Protein AF-A0A352NGZ4-F1 (afdb_monomer_lite)

pLDDT: mean 89.8, std 15.08, range [34.09, 98.81]

Structure (mmCIF, N/CA/C/O backbone):
data_AF-A0A352NGZ4-F1
#
_entry.id   AF-A0A352NGZ4-F1
#
loop_
_atom_site.group_PDB
_atom_site.id
_atom_site.type_symbol
_atom_site.label_atom_id
_atom_site.label_alt_id
_atom_site.label_comp_id
_atom_site.label_asym_id
_atom_site.label_entity_id
_atom_site.label_seq_id
_atom_site.pdbx_PDB_ins_code
_atom_site.Cartn_x
_atom_site.Cartn_y
_atom_site.Cartn_z
_atom_site.occupancy
_atom_site.B_iso_or_equiv
_atom_site.auth_seq_id
_atom_site.auth_comp_id
_atom_site.auth_asym_id
_atom_site.auth_atom_id
_atom_site.pdbx_PDB_model_num
ATOM 1 N N . MET A 1 1 ? 32.546 3.233 29.929 1.00 36.72 1 MET A N 1
ATOM 2 C CA . MET A 1 1 ? 32.031 3.933 28.735 1.00 36.72 1 MET A CA 1
ATOM 3 C C . MET A 1 1 ? 30.826 3.149 28.251 1.00 36.72 1 MET A C 1
ATOM 5 O O . MET A 1 1 ? 30.996 2.038 27.771 1.00 36.72 1 MET A O 1
ATOM 9 N N . ALA A 1 2 ? 29.616 3.636 28.527 1.00 37.47 2 ALA A N 1
ATOM 10 C CA . ALA A 1 2 ? 28.391 2.947 28.139 1.00 37.47 2 ALA A CA 1
ATOM 11 C C . ALA A 1 2 ? 28.211 3.091 26.624 1.00 37.47 2 ALA A C 1
ATOM 13 O O . ALA A 1 2 ? 28.063 4.205 26.122 1.00 37.47 2 ALA A O 1
ATOM 14 N N . GLY A 1 3 ? 28.282 1.973 25.901 1.00 36.72 3 GLY A N 1
ATOM 15 C CA . GLY A 1 3 ? 27.931 1.932 24.489 1.00 36.72 3 GLY A CA 1
ATOM 16 C C . GLY A 1 3 ? 26.477 2.358 24.343 1.00 36.72 3 GLY A C 1
ATOM 17 O O . GLY A 1 3 ? 25.584 1.712 24.890 1.00 36.72 3 GLY A O 1
ATOM 18 N N . LYS A 1 4 ? 26.241 3.468 23.641 1.00 36.00 4 LYS A N 1
ATOM 19 C CA . LYS A 1 4 ? 24.907 3.808 23.153 1.00 36.00 4 LYS A CA 1
ATOM 20 C C . LYS A 1 4 ? 24.436 2.611 22.324 1.00 36.00 4 LYS A C 1
ATOM 22 O O . LYS A 1 4 ? 25.042 2.317 21.296 1.00 36.00 4 LYS A O 1
ATOM 27 N N . LYS A 1 5 ? 23.404 1.897 22.787 1.00 38.72 5 LYS A N 1
ATOM 28 C CA . LYS A 1 5 ? 22.623 1.004 21.926 1.00 38.72 5 LYS A CA 1
ATOM 29 C C . LYS A 1 5 ? 22.181 1.873 20.751 1.00 38.72 5 LYS A C 1
ATOM 31 O O . LYS A 1 5 ? 21.433 2.821 20.961 1.00 38.72 5 LYS A O 1
ATOM 36 N N . GLN A 1 6 ? 22.708 1.610 19.559 1.00 39.84 6 GLN A N 1
ATOM 37 C CA . GLN A 1 6 ? 22.103 2.114 18.336 1.00 39.84 6 GLN A CA 1
ATOM 38 C C . GLN A 1 6 ? 20.685 1.540 18.321 1.00 39.84 6 GLN A C 1
ATOM 40 O O . GLN A 1 6 ? 20.512 0.335 18.134 1.00 39.84 6 GLN A O 1
ATOM 45 N N . GLU A 1 7 ? 19.683 2.370 18.612 1.00 45.56 7 GLU A N 1
ATOM 46 C CA . GLU A 1 7 ? 18.333 2.113 18.125 1.00 45.56 7 GLU A CA 1
ATOM 47 C C . GLU A 1 7 ? 18.492 1.971 16.612 1.00 45.56 7 GLU A C 1
ATOM 49 O O . GLU A 1 7 ? 18.869 2.923 15.931 1.00 45.56 7 GLU A O 1
ATOM 54 N N . LYS A 1 8 ? 18.379 0.738 16.108 1.00 52.66 8 LYS A N 1
ATOM 55 C CA . LYS A 1 8 ? 18.343 0.497 14.670 1.00 52.66 8 LYS A CA 1
ATOM 56 C C . LYS A 1 8 ? 17.110 1.227 14.166 1.00 52.66 8 LYS A C 1
ATOM 58 O O . LYS A 1 8 ? 15.999 0.797 14.465 1.00 52.66 8 LYS A O 1
ATOM 63 N N . ASP A 1 9 ? 17.331 2.332 13.471 1.00 78.31 9 ASP A N 1
ATOM 64 C CA . ASP A 1 9 ? 16.275 3.059 12.787 1.00 78.31 9 ASP A CA 1
ATOM 65 C C . ASP A 1 9 ? 15.620 2.076 11.810 1.00 78.31 9 ASP A C 1
ATOM 67 O O . ASP A 1 9 ? 16.303 1.459 10.985 1.00 78.31 9 ASP A O 1
ATOM 71 N N . ILE A 1 10 ? 14.332 1.801 12.004 1.00 83.12 10 ILE A N 1
ATOM 72 C CA . ILE A 1 10 ? 13.615 0.828 11.178 1.00 83.12 10 ILE A CA 1
ATOM 73 C C . ILE A 1 10 ? 13.464 1.466 9.791 1.00 83.12 10 ILE A C 1
ATOM 75 O O . ILE A 1 10 ? 12.922 2.570 9.704 1.00 83.12 10 ILE A O 1
ATOM 79 N N . PRO A 1 11 ? 13.926 0.814 8.707 1.00 93.12 11 PRO A N 1
ATOM 80 C CA . PRO A 1 11 ? 13.820 1.390 7.372 1.00 93.12 11 PRO A CA 1
ATOM 81 C C . PRO A 1 11 ? 12.350 1.579 6.984 1.00 93.12 11 PRO A C 1
ATOM 83 O O . PRO A 1 11 ? 11.497 0.756 7.320 1.00 93.12 11 PRO A O 1
ATOM 86 N N . MET A 1 12 ? 12.047 2.647 6.242 1.00 95.38 12 MET A N 1
ATOM 87 C CA . MET A 1 12 ? 10.683 2.922 5.770 1.00 95.38 12 MET A CA 1
ATOM 88 C C . MET A 1 12 ? 10.171 1.824 4.837 1.00 95.38 12 MET A C 1
ATOM 90 O O . MET A 1 12 ? 8.987 1.497 4.880 1.00 95.38 12 MET A O 1
ATOM 94 N N . ILE A 1 13 ? 11.059 1.252 4.023 1.00 97.88 13 ILE A N 1
ATOM 95 C CA . ILE A 1 13 ? 10.800 0.099 3.161 1.00 97.88 13 ILE A CA 1
ATOM 96 C C . ILE A 1 13 ? 11.683 -1.046 3.645 1.00 97.88 13 ILE A C 1
ATOM 98 O O . ILE A 1 13 ? 12.899 -0.994 3.491 1.00 97.88 13 ILE A O 1
ATOM 102 N N . GLN A 1 14 ? 11.088 -2.084 4.218 1.00 97.38 14 GLN A N 1
ATOM 103 C CA . GLN A 1 14 ? 11.832 -3.255 4.682 1.00 97.38 14 GLN A CA 1
ATOM 104 C C . GLN A 1 14 ? 12.209 -4.162 3.516 1.00 97.38 14 GLN A C 1
ATOM 106 O O . GLN A 1 14 ? 13.359 -4.577 3.394 1.00 97.38 14 GLN A O 1
ATOM 111 N N . THR A 1 15 ? 11.239 -4.447 2.650 1.00 98.25 15 THR A N 1
ATOM 112 C CA . THR A 1 15 ? 11.420 -5.314 1.488 1.00 98.25 15 THR A CA 1
ATOM 113 C C . THR A 1 15 ? 10.603 -4.794 0.311 1.00 98.25 15 THR A C 1
ATOM 115 O O . THR A 1 15 ? 9.591 -4.107 0.473 1.00 98.25 15 THR A O 1
ATOM 118 N N . VAL A 1 16 ? 11.066 -5.117 -0.894 1.00 98.62 16 VAL A N 1
ATOM 119 C CA . VAL A 1 16 ? 10.312 -4.949 -2.135 1.00 98.62 16 VAL A CA 1
ATOM 120 C C . VAL A 1 16 ? 10.475 -6.218 -2.956 1.00 98.62 16 VAL A C 1
ATOM 122 O O . VAL A 1 16 ? 11.589 -6.705 -3.135 1.00 98.62 16 VAL A O 1
ATOM 125 N N . THR A 1 17 ? 9.361 -6.768 -3.427 1.00 98.50 17 THR A N 1
ATOM 126 C CA . THR A 1 17 ? 9.333 -7.957 -4.279 1.00 98.50 17 THR A CA 1
ATOM 127 C C . THR A 1 17 ? 8.496 -7.656 -5.520 1.00 98.50 17 THR A C 1
ATOM 129 O O . THR A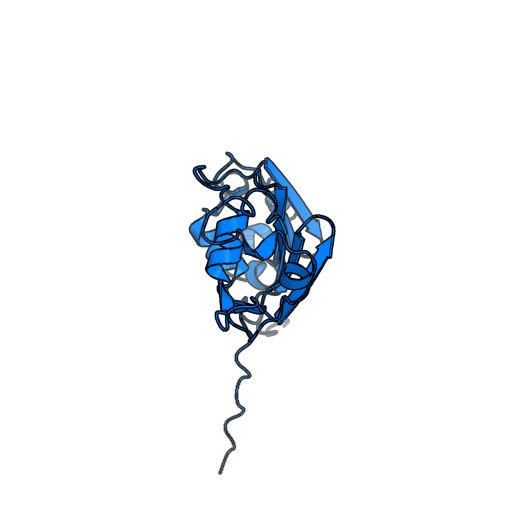 1 17 ? 7.285 -7.445 -5.399 1.00 98.50 17 THR A O 1
ATOM 132 N N . PRO A 1 18 ? 9.104 -7.626 -6.717 1.00 98.00 18 PRO A N 1
ATOM 133 C CA . PRO A 1 18 ? 8.367 -7.604 -7.972 1.00 98.00 18 PRO A CA 1
ATOM 134 C C . PRO A 1 18 ? 7.506 -8.855 -8.127 1.00 98.00 18 PRO A C 1
ATOM 136 O O . PRO A 1 18 ? 7.982 -9.978 -7.961 1.00 98.00 18 PRO A O 1
ATOM 139 N N . LEU A 1 19 ? 6.244 -8.649 -8.474 1.00 97.94 19 LEU A N 1
ATOM 140 C CA . LEU A 1 19 ? 5.268 -9.685 -8.781 1.00 97.94 19 LEU A CA 1
ATOM 141 C C . LEU A 1 19 ? 4.874 -9.615 -10.261 1.00 97.94 19 LEU A C 1
ATOM 143 O O . LEU A 1 19 ? 5.229 -8.680 -10.985 1.00 97.94 19 LEU A O 1
ATOM 147 N N . ASP A 1 20 ? 4.097 -10.599 -10.705 1.00 94.75 20 ASP A N 1
ATOM 148 C CA . ASP A 1 20 ? 3.508 -10.587 -12.041 1.00 94.75 20 ASP A CA 1
ATOM 149 C C . ASP A 1 20 ? 2.514 -9.425 -12.217 1.00 94.75 20 ASP A C 1
ATOM 151 O O . ASP A 1 20 ? 2.047 -8.813 -11.252 1.00 94.75 20 ASP A O 1
ATOM 155 N N . HIS A 1 21 ? 2.187 -9.119 -13.476 1.00 94.75 21 HIS A N 1
ATOM 156 C CA . HIS A 1 21 ? 1.287 -8.018 -13.851 1.00 94.75 21 HIS A CA 1
ATOM 157 C C . HIS A 1 21 ? 1.744 -6.646 -13.330 1.00 94.75 21 HIS A C 1
ATOM 159 O O . HIS A 1 21 ? 0.930 -5.823 -12.918 1.00 94.75 21 HIS A O 1
ATOM 165 N N . TYR A 1 22 ? 3.060 -6.409 -13.329 1.00 96.44 22 TYR A N 1
ATOM 166 C CA . TYR A 1 22 ? 3.675 -5.142 -12.925 1.00 96.44 22 TYR A CA 1
ATOM 167 C C . TYR A 1 22 ? 3.224 -4.664 -11.538 1.00 96.44 22 TYR A C 1
ATOM 169 O O . TYR A 1 22 ? 2.946 -3.480 -11.312 1.00 96.44 22 TYR A O 1
ATOM 177 N N . ARG A 1 23 ? 3.151 -5.604 -10.592 1.00 98.19 23 ARG A N 1
ATOM 178 C CA . ARG A 1 23 ? 2.860 -5.321 -9.187 1.00 98.19 23 ARG A CA 1
ATOM 179 C C . ARG A 1 23 ? 4.131 -5.344 -8.352 1.00 98.19 23 ARG A C 1
ATOM 181 O O . ARG A 1 23 ? 5.025 -6.148 -8.593 1.00 98.19 23 ARG A O 1
ATOM 188 N N . LEU A 1 24 ? 4.206 -4.475 -7.351 1.00 98.62 24 LEU A N 1
ATOM 189 C CA . LEU A 1 24 ? 5.259 -4.507 -6.335 1.00 98.62 24 LEU A CA 1
ATOM 190 C C . LEU A 1 24 ? 4.624 -4.843 -4.993 1.00 98.62 24 LEU A C 1
ATOM 192 O O . LEU A 1 24 ? 3.735 -4.119 -4.546 1.00 98.62 24 LEU A O 1
ATOM 196 N N . HIS A 1 25 ? 5.094 -5.906 -4.350 1.00 98.81 25 HIS A N 1
ATOM 197 C CA . HIS A 1 25 ? 4.800 -6.180 -2.950 1.00 98.81 25 HIS A CA 1
ATOM 198 C C . HIS A 1 25 ? 5.843 -5.477 -2.083 1.00 98.81 25 HIS A C 1
ATOM 200 O O . HIS A 1 25 ? 7.036 -5.756 -2.202 1.00 98.81 25 HIS A O 1
ATOM 206 N N . ILE A 1 26 ? 5.404 -4.537 -1.254 1.00 98.81 26 ILE A N 1
ATOM 207 C CA . ILE A 1 26 ? 6.269 -3.652 -0.475 1.00 98.81 26 ILE A CA 1
ATOM 208 C C . ILE A 1 26 ? 5.892 -3.789 0.999 1.00 98.81 26 ILE A C 1
ATOM 210 O O . ILE A 1 26 ? 4.791 -3.404 1.401 1.00 98.81 26 ILE A O 1
ATOM 214 N N . GLU A 1 27 ? 6.812 -4.290 1.817 1.00 98.62 27 GLU A N 1
ATOM 215 C CA . GLU A 1 27 ? 6.649 -4.303 3.272 1.00 98.62 27 GLU A CA 1
ATOM 216 C C . GLU A 1 27 ? 7.242 -3.019 3.854 1.00 98.62 27 GLU A C 1
ATOM 218 O O . GLU A 1 27 ? 8.426 -2.720 3.677 1.00 98.62 27 GLU A O 1
ATOM 223 N N . LEU A 1 28 ? 6.420 -2.237 4.550 1.00 98.25 28 LEU A N 1
ATOM 224 C CA . LEU A 1 28 ? 6.822 -0.955 5.122 1.00 98.25 28 LEU A CA 1
ATOM 225 C C . LEU A 1 28 ? 7.342 -1.129 6.555 1.00 98.25 28 LEU A C 1
ATOM 227 O O . LEU A 1 28 ? 6.958 -2.049 7.280 1.00 98.25 28 LEU A O 1
ATOM 231 N N . GLY A 1 29 ? 8.177 -0.195 7.010 1.00 96.25 29 GLY A N 1
ATOM 232 C CA . GLY A 1 29 ? 8.700 -0.154 8.383 1.00 96.25 29 GLY A CA 1
ATOM 233 C C . GLY A 1 29 ? 7.613 -0.101 9.461 1.00 96.25 29 GLY A C 1
ATOM 234 O O . GLY A 1 29 ? 7.814 -0.558 10.583 1.00 96.25 29 GLY A O 1
ATOM 235 N N . SER A 1 30 ? 6.421 0.391 9.114 1.00 95.69 30 SER A N 1
ATOM 236 C CA . SER A 1 30 ? 5.242 0.402 9.990 1.00 95.69 30 SER A CA 1
ATOM 237 C C . SER A 1 30 ? 4.629 -0.983 10.250 1.00 95.69 30 SER A C 1
ATOM 239 O O . SER A 1 30 ? 3.737 -1.119 11.092 1.00 95.69 30 SER A O 1
ATOM 241 N N . GLY A 1 31 ? 5.060 -2.008 9.510 1.00 96.06 31 GLY A N 1
ATOM 242 C CA . GLY A 1 31 ? 4.403 -3.315 9.436 1.00 96.06 31 GLY A CA 1
ATOM 243 C C . GLY A 1 31 ? 3.175 -3.336 8.516 1.00 96.06 31 GLY A C 1
ATOM 244 O O . GLY A 1 31 ? 2.508 -4.369 8.417 1.00 96.06 31 GLY A O 1
ATOM 245 N N . SER A 1 32 ? 2.868 -2.211 7.861 1.00 97.69 32 SER A N 1
ATOM 246 C CA . SER A 1 32 ? 1.889 -2.151 6.772 1.00 97.69 32 SER A CA 1
ATOM 247 C C . SER A 1 32 ? 2.473 -2.759 5.499 1.00 97.69 32 SER A C 1
ATOM 249 O O . SER A 1 32 ? 3.688 -2.761 5.297 1.00 97.69 32 SER A O 1
ATOM 251 N N . VAL A 1 33 ? 1.601 -3.251 4.628 1.00 98.44 33 VAL A N 1
ATOM 252 C CA . VAL A 1 33 ? 1.982 -3.883 3.361 1.00 98.44 33 VAL A CA 1
ATOM 253 C C . VAL A 1 33 ? 1.267 -3.176 2.225 1.00 98.44 33 VAL A C 1
ATOM 255 O O . VAL A 1 33 ? 0.050 -2.997 2.277 1.00 98.44 33 VAL A O 1
ATOM 258 N N . LEU A 1 34 ? 2.019 -2.782 1.205 1.00 98.75 34 LEU A N 1
ATOM 259 C CA . LEU A 1 34 ? 1.499 -2.158 -0.000 1.00 98.75 34 LEU A CA 1
ATOM 260 C C . LEU A 1 34 ? 1.714 -3.088 -1.196 1.00 98.75 34 LEU A C 1
ATOM 262 O O . LEU A 1 34 ? 2.849 -3.405 -1.539 1.00 98.75 34 LEU A O 1
ATOM 266 N N . GLU A 1 35 ? 0.632 -3.465 -1.869 1.00 98.69 35 GLU A N 1
ATOM 267 C CA . GLU A 1 35 ? 0.692 -4.043 -3.210 1.00 98.69 35 GLU A CA 1
ATOM 268 C C . GLU A 1 35 ? 0.400 -2.950 -4.233 1.00 98.69 35 GLU A C 1
ATOM 270 O O . GLU A 1 35 ? -0.756 -2.608 -4.503 1.00 98.69 35 GLU A O 1
ATOM 275 N N . LEU A 1 36 ? 1.463 -2.378 -4.788 1.00 98.56 36 LEU A N 1
ATOM 276 C CA . LEU A 1 36 ? 1.375 -1.282 -5.742 1.00 98.56 36 LEU A CA 1
ATOM 277 C C . LEU A 1 36 ? 1.162 -1.822 -7.159 1.00 98.56 36 LEU A C 1
ATOM 279 O O . LEU A 1 36 ? 1.997 -2.571 -7.662 1.00 98.56 36 LEU A O 1
ATOM 283 N N . ASN A 1 37 ? 0.077 -1.405 -7.817 1.00 97.94 37 ASN A N 1
ATOM 284 C CA . ASN A 1 37 ? -0.153 -1.661 -9.238 1.00 97.94 37 ASN A CA 1
ATOM 285 C C . ASN A 1 37 ? 0.476 -0.552 -10.098 1.00 97.94 37 ASN A C 1
ATOM 287 O O . ASN A 1 37 ? 0.033 0.603 -10.048 1.00 97.94 37 ASN A O 1
ATOM 291 N N . MET A 1 38 ? 1.461 -0.913 -10.922 1.00 97.25 38 MET A N 1
ATOM 292 C CA . MET A 1 38 ? 2.161 0.026 -11.800 1.00 97.25 38 MET A CA 1
ATOM 293 C C . MET A 1 38 ? 1.614 0.073 -13.230 1.00 97.25 38 MET A C 1
ATOM 295 O O . MET A 1 38 ? 2.001 0.976 -13.970 1.00 97.25 38 MET A O 1
ATOM 299 N N . GLU A 1 39 ? 0.692 -0.809 -13.638 1.00 95.25 39 GLU A N 1
ATOM 300 C CA . GLU A 1 39 ? 0.227 -0.897 -15.038 1.00 95.25 39 GLU A CA 1
ATOM 301 C C . GLU A 1 39 ? -0.310 0.434 -15.587 1.00 95.25 39 GLU A C 1
ATOM 303 O O . GLU A 1 39 ? 0.005 0.838 -16.708 1.00 95.25 39 GLU A O 1
ATOM 308 N N . ASN A 1 40 ? -1.066 1.170 -14.769 1.00 92.25 40 ASN A N 1
ATOM 309 C CA . ASN A 1 40 ? -1.627 2.478 -15.129 1.00 92.25 40 ASN A CA 1
ATOM 310 C C . ASN A 1 40 ? -0.568 3.593 -15.282 1.00 92.25 40 ASN A C 1
ATOM 312 O O . ASN A 1 40 ? -0.900 4.701 -15.702 1.00 92.25 40 ASN A O 1
ATOM 316 N N . ARG A 1 41 ? 0.699 3.316 -14.954 1.00 93.88 41 ARG A N 1
ATOM 317 C CA . ARG A 1 41 ? 1.819 4.266 -14.971 1.00 93.88 41 ARG A CA 1
ATOM 318 C C . ARG A 1 41 ? 2.882 3.945 -15.995 1.00 93.88 41 ARG A C 1
ATOM 320 O O . ARG A 1 41 ? 3.592 4.867 -16.391 1.00 93.88 41 ARG A O 1
ATOM 327 N N . LEU A 1 42 ? 2.963 2.703 -16.464 1.00 93.19 42 LEU A N 1
ATOM 328 C CA . LEU A 1 42 ? 4.014 2.275 -17.388 1.00 93.19 42 LEU A CA 1
ATOM 329 C C . LEU A 1 42 ? 4.043 3.107 -18.675 1.00 93.19 42 LEU A C 1
ATOM 331 O O . LEU A 1 42 ? 5.072 3.215 -19.309 1.00 93.19 42 LEU A O 1
ATOM 335 N N . ARG A 1 43 ? 2.940 3.733 -19.095 1.00 88.62 43 ARG A N 1
ATOM 336 C CA . ARG A 1 43 ? 2.920 4.562 -20.319 1.00 88.62 43 ARG A CA 1
ATOM 337 C C . ARG A 1 43 ? 3.244 6.036 -20.090 1.00 88.62 43 ARG A C 1
ATOM 339 O O . ARG A 1 43 ? 3.157 6.832 -21.018 1.00 88.62 43 ARG A O 1
ATOM 346 N N . THR A 1 44 ? 3.567 6.416 -18.861 1.00 89.56 44 THR A N 1
ATOM 347 C CA . THR A 1 44 ? 3.966 7.787 -18.537 1.00 89.56 44 THR A CA 1
ATOM 348 C C . THR A 1 44 ? 5.459 7.974 -18.781 1.00 89.56 44 THR A C 1
ATOM 350 O O . THR A 1 44 ? 6.235 7.037 -18.615 1.00 89.56 44 THR A O 1
ATOM 353 N N . ASN A 1 45 ? 5.875 9.200 -19.108 1.00 89.38 45 ASN A N 1
ATOM 354 C CA . ASN A 1 45 ? 7.277 9.507 -19.413 1.00 89.38 45 ASN A CA 1
ATOM 355 C C . ASN A 1 45 ? 8.249 9.117 -18.290 1.00 89.38 45 ASN A C 1
ATOM 357 O O . ASN A 1 45 ? 9.383 8.771 -18.575 1.00 89.38 45 ASN A O 1
ATOM 361 N N . ARG A 1 46 ? 7.827 9.180 -17.018 1.00 91.19 46 ARG A N 1
ATOM 362 C CA . ARG A 1 46 ? 8.706 8.852 -15.884 1.00 91.19 46 ARG A CA 1
ATOM 363 C C . ARG A 1 46 ? 8.894 7.346 -15.686 1.00 91.19 46 ARG A C 1
ATOM 365 O O . ARG A 1 46 ? 9.925 6.946 -15.171 1.00 91.19 46 ARG A O 1
ATOM 372 N N . TYR A 1 47 ? 7.904 6.527 -16.043 1.00 93.56 47 TYR A N 1
ATOM 373 C CA . TYR A 1 47 ? 7.890 5.090 -15.733 1.00 93.56 47 TYR A CA 1
ATOM 374 C C . TYR A 1 47 ? 7.910 4.207 -16.985 1.00 93.56 47 TYR A C 1
ATOM 376 O O . TYR A 1 47 ? 7.632 3.014 -16.889 1.00 93.56 47 TYR A O 1
ATOM 384 N N . CYS A 1 48 ? 8.219 4.767 -18.158 1.00 91.50 48 CYS A N 1
ATOM 385 C CA . CYS A 1 48 ? 8.204 4.024 -19.416 1.00 91.50 48 CYS A CA 1
ATOM 386 C C . CYS A 1 48 ? 9.214 2.881 -19.465 1.00 91.50 48 CYS A C 1
ATOM 388 O O . CYS A 1 48 ? 8.910 1.831 -20.033 1.00 91.50 48 CYS A O 1
ATOM 390 N N . ASP A 1 49 ? 10.351 3.023 -18.793 1.00 92.50 49 ASP A N 1
ATOM 391 C CA . ASP A 1 49 ? 11.387 1.987 -18.777 1.00 92.50 49 ASP A CA 1
ATOM 392 C C . ASP A 1 49 ? 10.942 0.739 -18.005 1.00 92.50 49 ASP A C 1
ATOM 394 O O . ASP A 1 49 ? 11.380 -0.374 -18.298 1.00 92.50 49 ASP A O 1
ATOM 398 N N . LEU A 1 50 ? 9.974 0.896 -17.095 1.00 94.38 50 LEU A N 1
ATOM 399 C CA . LEU A 1 50 ? 9.369 -0.207 -16.351 1.00 94.38 50 LEU A CA 1
ATOM 400 C C . LEU A 1 50 ? 8.472 -1.110 -17.219 1.00 94.38 50 LEU A C 1
ATOM 402 O O . LEU A 1 50 ? 8.030 -2.144 -16.728 1.00 94.38 50 LEU A O 1
ATOM 406 N N . ASN A 1 51 ? 8.209 -0.776 -18.495 1.00 92.62 51 ASN A N 1
ATOM 407 C CA . ASN A 1 51 ? 7.588 -1.729 -19.436 1.00 92.62 51 ASN A CA 1
ATOM 408 C C . ASN A 1 51 ? 8.517 -2.907 -19.768 1.00 92.62 51 ASN A C 1
ATOM 410 O O . ASN A 1 51 ? 8.053 -3.929 -20.270 1.00 92.62 51 ASN A O 1
ATOM 414 N N . SER A 1 52 ? 9.825 -2.767 -19.546 1.00 93.38 52 SER A N 1
ATOM 415 C CA . SER A 1 52 ? 10.746 -3.892 -19.652 1.00 93.38 52 SER A CA 1
ATOM 416 C C . SER A 1 52 ? 10.602 -4.772 -18.413 1.00 93.38 52 SER A C 1
ATOM 418 O O . SER A 1 52 ? 10.942 -4.345 -17.312 1.00 93.38 52 SER A O 1
ATOM 420 N N . ASP A 1 53 ? 10.146 -6.015 -18.590 1.00 92.56 53 ASP A N 1
ATOM 421 C CA . ASP A 1 53 ? 10.030 -6.991 -17.494 1.00 92.56 53 ASP A CA 1
ATOM 422 C C . ASP A 1 53 ? 11.370 -7.180 -16.763 1.00 92.56 53 ASP A C 1
ATOM 424 O O . ASP A 1 53 ? 11.403 -7.239 -15.538 1.00 92.56 53 ASP A O 1
ATOM 428 N N . ALA A 1 54 ? 12.491 -7.160 -17.495 1.00 93.75 54 ALA A N 1
ATOM 429 C CA . ALA A 1 54 ? 13.824 -7.256 -16.905 1.00 93.75 54 ALA A CA 1
ATOM 430 C C . ALA A 1 54 ? 14.152 -6.066 -15.986 1.00 93.75 54 ALA A C 1
ATOM 432 O O . ALA A 1 54 ? 14.710 -6.269 -14.909 1.00 93.75 54 ALA A O 1
ATOM 433 N N . VAL A 1 55 ? 13.782 -4.842 -16.384 1.00 94.81 55 VAL A N 1
ATOM 434 C CA . VAL A 1 55 ? 13.971 -3.638 -15.555 1.00 94.81 55 VAL A CA 1
ATOM 435 C C . VAL A 1 55 ? 13.021 -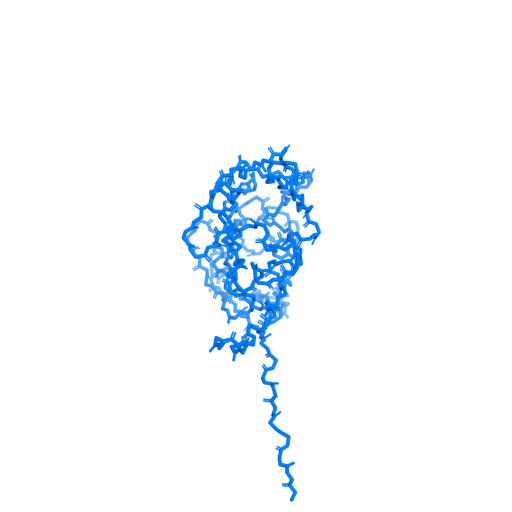3.678 -14.364 1.00 94.81 55 VAL A C 1
ATOM 437 O O . VAL A 1 55 ? 13.446 -3.481 -13.234 1.00 94.81 55 VAL A O 1
ATOM 440 N N . PHE A 1 56 ? 11.743 -4.002 -14.576 1.00 96.56 56 PHE A N 1
ATOM 441 C CA . PHE A 1 56 ? 10.764 -4.072 -13.492 1.00 96.56 56 PHE A CA 1
ATOM 442 C C . PHE A 1 56 ? 11.152 -5.105 -12.423 1.00 96.56 56 PHE A C 1
ATOM 444 O O . PHE A 1 56 ? 11.077 -4.831 -11.224 1.00 96.56 56 PHE A O 1
ATOM 451 N N . ARG A 1 57 ? 11.628 -6.283 -12.845 1.00 96.69 57 ARG A N 1
ATOM 452 C CA . ARG A 1 57 ? 12.093 -7.348 -11.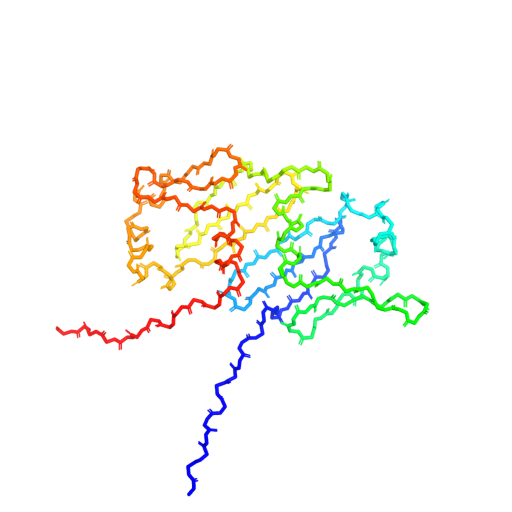942 1.00 96.69 57 ARG A CA 1
ATOM 453 C C . ARG A 1 57 ? 13.420 -7.041 -11.257 1.00 96.69 57 ARG A C 1
ATOM 455 O O . ARG A 1 57 ? 13.786 -7.761 -10.333 1.00 96.69 57 ARG A O 1
ATOM 462 N N . SER A 1 58 ? 14.119 -5.980 -11.654 1.00 95.81 58 SER A N 1
ATOM 463 C CA . SER A 1 58 ? 15.344 -5.548 -10.986 1.00 95.81 58 SER A CA 1
ATOM 464 C C . SER A 1 58 ? 15.080 -4.763 -9.694 1.00 95.81 58 SER A C 1
ATOM 466 O O . SER A 1 58 ? 16.042 -4.256 -9.120 1.00 95.81 58 SER A O 1
ATOM 468 N N . ALA A 1 59 ? 13.819 -4.570 -9.284 1.00 97.38 59 ALA A N 1
ATOM 469 C CA . ALA A 1 59 ? 13.493 -3.704 -8.157 1.00 97.38 59 ALA A CA 1
ATOM 470 C C . ALA A 1 59 ? 14.198 -4.162 -6.875 1.00 97.38 59 ALA A C 1
ATOM 472 O O . ALA A 1 59 ? 14.020 -5.292 -6.415 1.00 97.38 59 ALA A O 1
ATOM 473 N N . VAL A 1 60 ? 14.951 -3.249 -6.273 1.00 97.44 60 VAL A N 1
ATOM 474 C CA . VAL A 1 60 ? 15.591 -3.423 -4.966 1.00 97.44 60 VAL A CA 1
ATOM 475 C C . VAL A 1 60 ? 15.278 -2.222 -4.079 1.00 97.44 60 VAL A C 1
ATOM 477 O O . VAL A 1 60 ? 14.742 -1.221 -4.547 1.00 97.44 60 VAL A O 1
ATOM 480 N N . THR A 1 61 ? 15.570 -2.313 -2.783 1.00 97.88 61 THR A N 1
ATOM 481 C CA . THR A 1 61 ? 15.366 -1.212 -1.831 1.00 97.88 61 THR A CA 1
ATOM 482 C C . THR A 1 61 ? 16.633 -0.945 -1.036 1.00 97.88 61 THR A C 1
ATOM 484 O O . THR A 1 61 ? 17.337 -1.880 -0.652 1.00 97.88 61 THR A O 1
ATOM 487 N N . ASP A 1 62 ? 16.902 0.330 -0.764 1.00 96.12 62 ASP A N 1
ATOM 488 C CA . ASP A 1 62 ? 17.943 0.774 0.171 1.00 96.12 62 ASP A CA 1
ATOM 489 C C . ASP A 1 62 ? 17.397 1.080 1.579 1.00 96.12 62 ASP A C 1
ATOM 491 O O . ASP A 1 62 ? 18.137 1.499 2.469 1.00 96.12 62 ASP A O 1
ATOM 495 N N . GLY A 1 63 ? 16.092 0.879 1.782 1.00 95.69 63 GLY A N 1
ATOM 496 C CA . GLY A 1 63 ? 15.380 1.201 3.015 1.00 95.69 63 GLY A CA 1
ATOM 497 C C . GLY A 1 63 ? 14.518 2.463 2.943 1.00 95.69 63 GLY A C 1
ATOM 498 O O . GLY A 1 63 ? 13.618 2.632 3.769 1.00 95.69 63 GLY A O 1
ATOM 499 N N . THR A 1 64 ? 14.747 3.339 1.963 1.00 95.31 64 THR A N 1
ATOM 500 C CA . THR A 1 64 ? 14.036 4.624 1.803 1.00 95.31 64 THR A CA 1
ATOM 501 C C . THR A 1 64 ? 13.287 4.734 0.476 1.00 95.31 64 THR A C 1
ATOM 503 O O . THR A 1 64 ? 12.221 5.363 0.402 1.00 95.31 64 THR A O 1
ATOM 506 N N . LYS A 1 65 ? 13.826 4.095 -0.562 1.00 97.19 65 LYS A N 1
ATOM 507 C CA . LYS A 1 65 ? 13.310 4.117 -1.928 1.00 97.19 65 LYS A CA 1
ATOM 508 C C . LYS A 1 65 ? 13.460 2.754 -2.593 1.00 97.19 65 LYS A C 1
ATOM 510 O O . LYS A 1 65 ? 14.299 1.942 -2.212 1.00 97.19 65 LYS A O 1
ATOM 515 N N . ILE A 1 66 ? 12.625 2.535 -3.598 1.00 98.19 66 ILE A N 1
ATOM 516 C CA . ILE A 1 66 ? 12.713 1.425 -4.540 1.00 98.19 66 ILE A CA 1
ATOM 517 C C . ILE A 1 66 ? 13.554 1.903 -5.718 1.00 98.19 66 ILE A C 1
ATOM 519 O O . ILE A 1 66 ? 13.302 2.988 -6.243 1.00 98.19 66 ILE A O 1
ATOM 523 N N . ILE A 1 67 ? 14.527 1.094 -6.114 1.00 97.50 67 ILE A N 1
ATOM 524 C CA . ILE A 1 67 ? 15.517 1.393 -7.144 1.00 97.50 67 ILE A CA 1
ATOM 525 C C . ILE A 1 67 ? 15.378 0.351 -8.249 1.00 97.50 67 ILE A C 1
ATOM 527 O O . ILE A 1 67 ? 15.345 -0.852 -7.973 1.00 97.50 67 ILE A O 1
ATOM 531 N N . PHE A 1 68 ? 15.315 0.813 -9.494 1.00 96.69 68 PHE A N 1
ATOM 532 C CA . PHE A 1 68 ? 15.326 -0.031 -10.685 1.00 96.69 68 PHE A CA 1
ATOM 533 C C . PHE A 1 68 ? 16.564 0.289 -11.522 1.00 96.69 68 PHE A C 1
ATOM 535 O O . PHE A 1 68 ? 16.865 1.455 -11.783 1.00 96.69 68 PHE A O 1
ATOM 542 N N . ALA A 1 69 ? 17.260 -0.756 -11.964 1.00 91.19 69 ALA A N 1
ATOM 543 C CA . ALA A 1 69 ? 18.436 -0.650 -12.808 1.00 91.19 69 ALA A CA 1
ATOM 544 C C . ALA A 1 69 ? 17.984 -0.426 -14.253 1.00 91.19 69 ALA A C 1
ATOM 546 O O . ALA A 1 69 ? 17.609 -1.371 -14.954 1.00 91.19 69 ALA A O 1
ATOM 547 N N . THR A 1 70 ? 17.992 0.831 -14.691 1.00 83.75 70 THR A N 1
ATOM 548 C CA . THR A 1 70 ? 17.747 1.156 -16.098 1.00 83.75 70 THR A CA 1
ATOM 549 C C . THR A 1 70 ? 19.065 1.068 -16.876 1.00 83.75 70 THR A C 1
ATOM 551 O O . THR A 1 70 ? 20.152 1.207 -16.316 1.00 83.75 70 THR A O 1
ATOM 554 N N . GLY A 1 71 ? 18.992 0.741 -18.168 1.00 71.94 71 GLY A N 1
ATOM 555 C CA . GLY A 1 71 ? 20.175 0.413 -18.974 1.00 71.94 71 GLY A CA 1
ATOM 556 C C . GLY A 1 71 ? 21.147 1.574 -19.218 1.00 71.94 71 GLY A C 1
ATOM 557 O O . GLY A 1 71 ? 22.289 1.320 -19.597 1.00 71.94 71 GLY A O 1
ATOM 558 N N . ASP A 1 72 ? 20.732 2.820 -18.975 1.00 66.00 72 ASP A N 1
ATOM 559 C CA . ASP A 1 72 ? 21.436 4.021 -19.449 1.00 66.00 72 ASP A CA 1
ATOM 560 C C . ASP A 1 72 ? 22.314 4.716 -18.384 1.00 66.00 72 ASP A C 1
ATOM 562 O O . ASP A 1 72 ? 22.762 5.843 -18.581 1.00 66.00 72 ASP A O 1
ATOM 566 N N . ASN A 1 73 ? 22.664 4.018 -17.295 1.00 59.00 73 ASN A N 1
ATOM 567 C CA . ASN A 1 73 ? 23.349 4.540 -16.090 1.00 59.00 73 ASN A CA 1
ATOM 568 C C . ASN A 1 73 ? 22.495 5.453 -15.198 1.00 59.00 73 ASN A C 1
ATOM 570 O O . ASN A 1 73 ? 23.004 5.952 -14.194 1.00 59.00 73 ASN A O 1
ATOM 574 N N . ASP A 1 74 ? 21.219 5.635 -15.525 1.00 71.44 74 ASP A N 1
ATOM 575 C CA . ASP A 1 74 ? 20.253 6.278 -14.644 1.00 71.44 74 ASP A CA 1
ATOM 576 C C . ASP A 1 74 ? 19.518 5.217 -13.811 1.00 71.44 74 ASP A C 1
ATOM 578 O O . ASP A 1 74 ? 19.188 4.125 -14.279 1.00 71.44 74 ASP A O 1
ATOM 582 N N . GLU A 1 75 ? 19.254 5.523 -12.546 1.00 87.12 75 GLU A N 1
ATOM 583 C CA . GLU A 1 75 ? 18.398 4.698 -11.698 1.00 87.12 75 GLU A CA 1
ATOM 584 C C . GLU A 1 75 ? 17.009 5.325 -11.644 1.00 87.12 75 GLU A C 1
ATOM 586 O O . GLU A 1 75 ? 16.852 6.523 -11.388 1.00 87.12 75 GLU A O 1
ATOM 591 N N . LEU A 1 76 ? 15.979 4.512 -11.878 1.00 94.12 76 LEU A N 1
ATOM 592 C CA . LEU A 1 76 ? 14.616 4.948 -11.614 1.00 94.12 76 LEU A CA 1
ATOM 593 C C . LEU A 1 76 ? 14.332 4.726 -10.135 1.00 94.12 76 LEU A C 1
ATOM 595 O O . LEU A 1 76 ? 14.447 3.611 -9.628 1.00 94.12 76 LEU A O 1
ATOM 599 N N . GLU A 1 77 ? 13.917 5.792 -9.459 1.00 96.31 77 GLU A N 1
ATOM 600 C CA . GLU A 1 77 ? 13.682 5.783 -8.021 1.00 96.31 77 GLU A CA 1
ATOM 601 C C . GLU A 1 77 ? 12.222 6.099 -7.681 1.00 96.31 77 GLU A C 1
ATOM 603 O O . GLU A 1 77 ? 11.620 7.041 -8.218 1.00 96.31 77 GLU A O 1
ATOM 608 N N . ILE A 1 78 ? 11.666 5.325 -6.746 1.00 97.81 78 ILE A N 1
ATOM 609 C CA . ILE A 1 78 ? 10.343 5.548 -6.155 1.00 97.81 78 ILE A CA 1
ATOM 610 C C . ILE A 1 78 ? 10.479 5.568 -4.631 1.00 97.81 78 ILE A C 1
ATOM 612 O O . ILE A 1 78 ? 10.720 4.540 -4.002 1.00 97.81 78 ILE A O 1
ATOM 616 N N . PHE A 1 79 ? 10.286 6.731 -4.014 1.00 97.56 79 PHE A N 1
ATOM 617 C CA . PHE A 1 79 ? 10.325 6.868 -2.553 1.00 97.56 79 PHE A CA 1
ATOM 618 C C . PHE A 1 79 ? 9.102 6.228 -1.884 1.00 97.56 79 PHE A C 1
ATOM 620 O O . PHE A 1 79 ? 8.023 6.187 -2.472 1.00 97.56 79 PHE A O 1
ATOM 627 N N . ALA A 1 80 ? 9.218 5.818 -0.616 1.00 97.38 80 ALA A N 1
ATOM 628 C CA . ALA A 1 80 ? 8.117 5.180 0.123 1.00 97.38 80 ALA A CA 1
ATOM 629 C C . ALA A 1 80 ? 6.810 6.001 0.112 1.00 97.38 80 ALA A C 1
ATOM 631 O O . ALA A 1 80 ? 5.740 5.485 -0.219 1.00 97.38 80 ALA A O 1
ATOM 632 N N . ARG A 1 81 ? 6.895 7.310 0.402 1.00 97.19 81 ARG A N 1
ATOM 633 C CA . ARG A 1 81 ? 5.738 8.223 0.330 1.00 97.19 81 ARG A CA 1
ATOM 634 C C . ARG A 1 81 ? 5.181 8.335 -1.082 1.00 97.19 81 ARG A C 1
ATOM 636 O O . ARG A 1 81 ? 3.972 8.468 -1.255 1.00 97.19 81 ARG A O 1
ATOM 643 N N . GLU A 1 82 ? 6.049 8.270 -2.082 1.00 97.00 82 GLU A N 1
ATOM 644 C CA . GLU A 1 82 ? 5.618 8.274 -3.468 1.00 97.00 82 GLU A CA 1
ATOM 645 C C . GLU A 1 82 ? 4.858 6.991 -3.815 1.00 97.00 82 GLU A C 1
ATOM 647 O O . GLU A 1 82 ? 3.770 7.090 -4.370 1.00 97.00 82 GLU A O 1
ATOM 652 N N . ALA A 1 83 ? 5.359 5.816 -3.423 1.00 97.94 83 ALA A N 1
ATOM 653 C CA . ALA A 1 83 ? 4.696 4.530 -3.640 1.00 97.94 83 ALA A CA 1
ATOM 654 C C . ALA A 1 83 ? 3.295 4.488 -3.005 1.00 97.94 83 ALA A C 1
ATOM 656 O O . ALA A 1 83 ? 2.323 4.139 -3.677 1.00 97.94 83 ALA A O 1
ATOM 657 N N . VAL A 1 84 ? 3.164 4.923 -1.746 1.00 97.50 84 VAL A N 1
ATOM 658 C CA . VAL A 1 84 ? 1.851 5.039 -1.083 1.00 97.50 84 VAL A CA 1
ATOM 659 C C . VAL A 1 84 ? 0.963 6.033 -1.829 1.00 97.50 84 VAL A C 1
ATOM 661 O O . VAL A 1 84 ? -0.179 5.720 -2.156 1.00 97.50 84 VAL A O 1
ATOM 664 N N . GLY A 1 85 ? 1.500 7.200 -2.193 1.00 96.31 85 GLY A N 1
ATOM 665 C CA . GLY A 1 85 ? 0.778 8.180 -2.998 1.00 96.31 85 GLY A CA 1
ATOM 666 C C . GLY A 1 85 ? 0.290 7.606 -4.331 1.00 96.31 85 GLY A C 1
ATOM 667 O O . GLY A 1 85 ? -0.844 7.869 -4.721 1.00 96.31 85 GLY A O 1
ATOM 668 N N . MET A 1 86 ? 1.102 6.796 -5.015 1.00 96.25 86 MET A N 1
ATOM 669 C CA . MET A 1 86 ? 0.730 6.145 -6.272 1.00 96.25 86 MET A CA 1
ATOM 670 C C . MET A 1 86 ? -0.393 5.121 -6.111 1.00 96.25 86 MET A C 1
ATOM 672 O O . MET A 1 86 ? -1.222 4.975 -7.014 1.00 96.25 86 MET A O 1
ATOM 676 N N . ALA A 1 87 ? -0.429 4.428 -4.975 1.00 96.62 87 ALA A N 1
ATOM 677 C CA . ALA A 1 87 ? -1.509 3.511 -4.655 1.00 96.62 87 ALA A CA 1
ATOM 678 C C . ALA A 1 87 ? -2.828 4.267 -4.460 1.00 96.62 87 ALA A C 1
ATOM 680 O O . ALA A 1 87 ? -3.839 3.886 -5.049 1.00 96.62 87 ALA A O 1
ATOM 681 N N . MET A 1 88 ? -2.792 5.368 -3.703 1.00 94.31 88 MET A N 1
ATOM 682 C CA . MET A 1 88 ? -3.979 6.145 -3.330 1.00 94.31 88 MET A CA 1
ATOM 683 C C . MET A 1 88 ? -4.627 6.878 -4.509 1.00 94.31 88 MET A C 1
ATOM 685 O O . MET A 1 88 ? -5.850 6.979 -4.559 1.00 94.31 88 MET A O 1
ATOM 689 N N . LYS A 1 89 ? -3.834 7.384 -5.464 1.00 92.06 89 LYS A N 1
ATOM 690 C CA . LYS A 1 89 ? -4.337 8.159 -6.615 1.00 92.06 89 LYS A CA 1
ATOM 691 C C . LYS A 1 89 ? -3.817 7.593 -7.925 1.00 92.06 89 LYS A C 1
ATOM 693 O O . LYS A 1 89 ? -2.618 7.382 -8.043 1.00 92.06 89 LYS A O 1
ATOM 698 N N . ALA A 1 90 ? -4.662 7.367 -8.926 1.00 88.19 90 ALA A N 1
ATOM 699 C CA . ALA A 1 90 ? -4.190 7.051 -10.279 1.00 88.19 90 ALA A CA 1
ATOM 700 C C . ALA A 1 90 ? -3.642 8.320 -10.977 1.00 88.19 90 ALA A C 1
ATOM 702 O O . ALA A 1 90 ? -3.911 9.435 -10.521 1.00 88.19 90 ALA A O 1
ATOM 703 N N . PRO A 1 91 ? -2.846 8.205 -12.058 1.00 87.88 91 PRO A N 1
ATOM 704 C CA . PRO A 1 91 ? -2.359 9.379 -12.783 1.00 87.88 91 PRO A CA 1
ATOM 705 C C . PRO A 1 91 ? -3.508 10.273 -13.269 1.00 87.88 91 PRO A C 1
ATOM 707 O O . PRO A 1 91 ? -4.376 9.821 -14.008 1.00 87.88 91 PRO A O 1
ATOM 710 N N . GLY A 1 92 ? -3.501 11.546 -12.864 1.00 85.62 92 GLY A N 1
ATOM 711 C CA . GLY A 1 92 ? -4.534 12.520 -13.239 1.00 85.62 92 GLY A CA 1
ATOM 712 C C . GLY A 1 92 ? -5.867 12.379 -12.494 1.00 85.62 92 GLY A C 1
ATOM 713 O O . GLY A 1 92 ? -6.804 13.099 -12.825 1.00 85.62 92 GLY A O 1
ATOM 714 N N . GLU A 1 93 ? -5.958 11.496 -11.498 1.00 88.12 93 GLU A N 1
ATOM 715 C CA . GLU A 1 93 ? -7.169 11.285 -10.701 1.00 88.12 93 GLU A CA 1
ATOM 716 C C . GLU A 1 93 ? -6.990 11.719 -9.236 1.00 88.12 93 GLU A C 1
ATOM 718 O O . GLU A 1 93 ? -5.869 11.848 -8.731 1.00 88.12 93 GLU A O 1
ATOM 723 N N . SER A 1 94 ? -8.117 11.921 -8.551 1.00 89.25 94 SER A N 1
ATOM 724 C CA . SER A 1 94 ? -8.181 12.091 -7.095 1.00 89.25 94 SER A CA 1
ATOM 725 C C . SER A 1 94 ? -8.006 10.755 -6.361 1.00 89.25 94 SER A C 1
ATOM 727 O O . SER A 1 94 ? -7.970 9.685 -6.977 1.00 89.25 94 SER A O 1
ATOM 729 N N . VAL A 1 95 ? -7.893 10.817 -5.031 1.00 90.44 95 VAL A N 1
ATOM 730 C CA . VAL A 1 95 ? -7.929 9.620 -4.183 1.00 90.44 95 VAL A CA 1
ATOM 731 C C . VAL A 1 95 ? -9.259 8.896 -4.387 1.00 90.44 95 VAL A C 1
ATOM 733 O O . VAL A 1 95 ? -10.301 9.535 -4.502 1.00 90.44 95 VAL A O 1
ATOM 736 N N . CYS A 1 96 ? -9.214 7.568 -4.495 1.00 93.12 96 CYS A N 1
ATOM 737 C CA . CYS A 1 96 ? -10.424 6.767 -4.635 1.00 93.12 96 CYS A CA 1
ATOM 738 C C . CYS A 1 96 ? -10.242 5.379 -4.008 1.00 93.12 96 CYS A C 1
ATOM 740 O O . CYS A 1 96 ? -9.683 4.466 -4.624 1.00 93.12 96 CYS A O 1
ATOM 742 N N . ILE A 1 97 ? -10.718 5.243 -2.774 1.00 97.06 97 ILE A N 1
ATOM 743 C CA . ILE A 1 97 ? -10.835 4.002 -2.012 1.00 97.06 97 ILE A CA 1
ATOM 744 C C . ILE A 1 97 ? -12.154 3.341 -2.419 1.00 97.06 97 ILE A C 1
ATOM 746 O O . ILE A 1 97 ? -13.223 3.922 -2.258 1.00 97.06 97 ILE A O 1
ATOM 750 N N . LEU A 1 98 ? -12.088 2.133 -2.973 1.00 96.31 98 LEU A N 1
ATOM 751 C CA . LEU A 1 98 ? -13.275 1.408 -3.435 1.00 96.31 98 LEU A CA 1
ATOM 752 C C . LEU A 1 98 ? -13.859 0.525 -2.339 1.00 96.31 98 LEU A C 1
ATOM 754 O O . LEU A 1 98 ? -15.071 0.491 -2.135 1.00 96.31 98 LEU A O 1
ATOM 758 N N . HIS A 1 99 ? -12.987 -0.198 -1.642 1.00 96.31 99 HIS A N 1
ATOM 759 C CA . HIS A 1 99 ? -13.384 -1.159 -0.626 1.00 96.31 99 HIS A CA 1
ATOM 760 C C . HIS A 1 99 ? -12.455 -1.088 0.574 1.00 96.31 99 HIS A C 1
ATOM 762 O O . HIS A 1 99 ? -11.251 -0.857 0.441 1.00 96.31 99 HIS A O 1
ATOM 768 N N . ILE A 1 100 ? -13.036 -1.315 1.749 1.00 97.00 100 ILE A N 1
ATOM 769 C CA . ILE A 1 100 ? -12.314 -1.439 3.007 1.00 97.00 100 ILE A CA 1
ATOM 770 C C . ILE A 1 100 ? -12.794 -2.706 3.690 1.00 97.00 100 ILE A C 1
ATOM 772 O O . ILE A 1 100 ? -13.992 -2.971 3.762 1.00 97.00 100 ILE A O 1
ATOM 776 N N . GLN A 1 101 ? -11.843 -3.474 4.198 1.00 96.56 101 GLN A N 1
ATOM 777 C CA . GLN A 1 101 ? -12.096 -4.696 4.927 1.00 96.56 101 GLN A CA 1
ATOM 778 C C . GLN A 1 101 ? -11.293 -4.683 6.233 1.00 96.56 101 GLN A C 1
ATOM 780 O O . GLN A 1 101 ? -10.059 -4.737 6.195 1.00 96.56 101 GLN A O 1
ATOM 785 N N . PRO A 1 102 ? -11.966 -4.642 7.393 1.00 95.50 102 PRO A N 1
ATOM 786 C CA . PRO A 1 102 ? -11.351 -4.990 8.662 1.00 95.50 102 PRO A CA 1
ATOM 787 C C . PRO A 1 102 ? -10.817 -6.418 8.629 1.00 95.50 102 PRO A C 1
ATOM 789 O O . PRO A 1 102 ? -11.508 -7.349 8.212 1.00 95.50 102 PRO A O 1
ATOM 792 N N . LEU A 1 103 ? -9.584 -6.585 9.084 1.00 94.75 103 LEU A N 1
ATOM 793 C CA . LEU A 1 103 ? -8.924 -7.871 9.254 1.00 94.75 103 LEU A CA 1
ATOM 794 C C . LEU A 1 103 ? -8.669 -8.127 10.747 1.00 94.75 103 LEU A C 1
ATOM 796 O O . LEU A 1 103 ? -8.877 -7.262 11.602 1.00 94.75 103 LEU A O 1
ATOM 800 N N . GLU A 1 104 ? -8.190 -9.326 11.065 1.00 88.44 104 GLU A N 1
ATOM 801 C CA . GLU A 1 104 ? -7.765 -9.675 12.421 1.00 88.44 104 GLU A CA 1
ATOM 802 C C . GLU A 1 104 ? -6.626 -8.766 12.926 1.00 88.44 104 GLU A C 1
ATOM 804 O O . GLU A 1 104 ? -5.914 -8.119 12.150 1.00 88.44 104 GLU A O 1
ATOM 809 N N . ASN A 1 105 ? -6.450 -8.725 14.250 1.00 86.44 105 ASN A N 1
ATOM 810 C CA . ASN A 1 105 ? -5.381 -7.985 14.937 1.00 86.44 105 ASN A CA 1
ATOM 811 C C . ASN A 1 105 ? -5.347 -6.477 14.621 1.00 86.44 105 ASN A C 1
ATOM 813 O O . ASN A 1 105 ? -4.292 -5.847 14.631 1.00 86.44 105 ASN A O 1
ATOM 817 N N . GLY A 1 106 ? -6.505 -5.877 14.325 1.00 86.56 106 GLY A N 1
ATOM 818 C CA . GLY A 1 106 ? -6.594 -4.443 14.055 1.00 86.56 106 GLY A CA 1
ATOM 819 C C . GLY A 1 106 ? -5.983 -4.032 12.717 1.00 86.56 106 GLY A C 1
ATOM 820 O O . GLY A 1 106 ? -5.570 -2.888 12.558 1.00 86.56 106 GLY A O 1
ATOM 821 N N . ARG A 1 107 ? -5.870 -4.940 11.748 1.00 94.88 107 ARG A N 1
ATOM 822 C CA . ARG A 1 107 ? -5.436 -4.579 10.394 1.00 94.88 107 ARG A CA 1
ATOM 823 C C . ARG A 1 107 ? -6.620 -4.111 9.554 1.00 94.88 107 ARG A C 1
ATOM 825 O O . ARG A 1 107 ? -7.746 -4.559 9.747 1.00 94.88 107 ARG A O 1
ATOM 832 N N . LEU A 1 108 ? -6.359 -3.226 8.599 1.00 97.31 108 LEU A N 1
ATOM 833 C CA . LEU A 1 108 ? -7.355 -2.758 7.634 1.00 97.31 108 LEU A CA 1
ATOM 834 C C . LEU A 1 108 ? -6.809 -2.973 6.231 1.00 97.31 108 LEU A C 1
ATOM 836 O O . LEU A 1 108 ? -5.728 -2.482 5.922 1.00 97.31 108 LEU A O 1
ATOM 840 N N . ARG A 1 109 ? -7.540 -3.682 5.376 1.00 98.19 109 ARG A N 1
ATOM 841 C CA . ARG A 1 109 ? -7.209 -3.804 3.955 1.00 98.19 109 ARG A CA 1
ATOM 842 C C . ARG A 1 109 ? -8.042 -2.816 3.165 1.00 98.19 109 ARG A C 1
ATOM 844 O O . ARG A 1 109 ? -9.262 -2.813 3.276 1.00 98.19 109 ARG A O 1
ATOM 851 N N . LEU A 1 110 ? -7.375 -1.987 2.380 1.00 98.31 110 LEU A N 1
ATOM 852 C CA . LEU A 1 110 ? -8.004 -1.010 1.517 1.00 98.31 110 LEU A CA 1
ATOM 853 C C . LEU A 1 110 ? -7.675 -1.347 0.066 1.00 98.31 110 LEU A C 1
ATOM 855 O O . LEU A 1 110 ? -6.512 -1.578 -0.275 1.00 98.31 110 LEU A O 1
ATOM 859 N N . GLU A 1 111 ? -8.689 -1.340 -0.787 1.00 98.06 111 GLU A N 1
ATOM 860 C CA . GLU A 1 111 ? -8.547 -1.533 -2.227 1.00 98.06 111 GLU A CA 1
ATOM 861 C C . GLU A 1 111 ? -8.801 -0.207 -2.939 1.00 98.06 111 GLU A C 1
ATOM 863 O O . GLU A 1 111 ? -9.853 0.416 -2.778 1.00 98.06 111 GLU A O 1
ATOM 868 N N . MET A 1 112 ? -7.813 0.241 -3.711 1.00 97.00 112 MET A N 1
ATOM 869 C CA . MET A 1 112 ? -7.844 1.523 -4.408 1.00 97.00 112 MET A CA 1
ATOM 870 C C . MET A 1 112 ? -8.329 1.342 -5.840 1.00 97.00 112 MET A C 1
ATOM 872 O O . MET A 1 112 ? -8.036 0.334 -6.487 1.00 97.00 112 MET A O 1
ATOM 876 N N . LYS A 1 113 ? -8.950 2.379 -6.407 1.00 95.06 113 LYS A N 1
ATOM 877 C CA . LYS A 1 113 ? -9.330 2.418 -7.830 1.00 95.06 113 LYS A CA 1
ATOM 878 C C . LYS A 1 113 ? -8.138 2.260 -8.778 1.00 95.06 113 LYS A C 1
ATOM 880 O O . LYS A 1 113 ? -8.296 1.782 -9.896 1.00 95.06 113 LYS A O 1
ATOM 885 N N . SER A 1 114 ? -6.928 2.590 -8.321 1.00 94.31 114 SER A N 1
ATOM 886 C CA . SER A 1 114 ? -5.685 2.326 -9.059 1.00 94.31 114 SER A CA 1
ATOM 887 C C . SER A 1 114 ? -5.408 0.826 -9.285 1.00 94.31 114 SER A C 1
ATOM 889 O O . SER A 1 114 ? -4.498 0.475 -10.039 1.00 94.31 114 SER A O 1
ATOM 891 N N . GLY A 1 115 ? -6.160 -0.067 -8.630 1.00 95.50 115 GLY A N 1
ATOM 892 C CA . GLY A 1 115 ? -5.928 -1.512 -8.597 1.00 95.50 115 GLY A CA 1
ATOM 893 C C . GLY A 1 115 ? -4.869 -1.941 -7.575 1.00 95.50 115 GLY A C 1
ATOM 894 O O . GLY A 1 115 ? -4.527 -3.126 -7.515 1.00 95.50 115 GLY A O 1
ATOM 895 N N . SER A 1 116 ? -4.342 -0.988 -6.799 1.00 97.88 116 SER A N 1
ATOM 896 C CA . SER A 1 116 ? -3.410 -1.231 -5.694 1.00 97.88 116 SER A CA 1
ATOM 897 C C . SER A 1 116 ? -4.163 -1.596 -4.418 1.00 97.88 116 SER A C 1
ATOM 899 O O . SER A 1 116 ? -5.306 -1.171 -4.229 1.00 97.88 116 SER A O 1
ATOM 901 N N . THR A 1 117 ? -3.511 -2.331 -3.520 1.00 98.25 117 THR A N 1
ATOM 902 C CA . THR A 1 117 ? -4.059 -2.616 -2.188 1.00 98.25 117 THR A CA 1
ATOM 903 C C . THR A 1 117 ? -3.099 -2.167 -1.097 1.00 98.25 117 THR A C 1
ATOM 905 O O . THR A 1 117 ? -1.883 -2.278 -1.242 1.00 98.25 117 THR A O 1
ATOM 908 N N . LEU A 1 118 ? -3.642 -1.636 -0.004 1.00 98.50 118 LEU A N 1
ATOM 909 C CA . LEU A 1 118 ? -2.883 -1.247 1.179 1.00 98.50 118 LEU A CA 1
ATOM 910 C C . LEU A 1 118 ? -3.452 -1.986 2.386 1.00 98.50 118 LEU A C 1
ATOM 912 O O . LEU A 1 118 ? -4.604 -1.779 2.757 1.00 98.50 118 LEU A O 1
ATOM 916 N N . THR A 1 119 ? -2.639 -2.828 3.015 1.00 98.50 119 THR A N 1
ATOM 917 C CA . THR A 1 119 ? -2.950 -3.411 4.321 1.00 98.50 119 THR A CA 1
ATOM 918 C C . THR A 1 119 ? -2.285 -2.575 5.401 1.00 98.50 119 THR A C 1
ATOM 920 O O . THR A 1 119 ? -1.073 -2.654 5.607 1.00 98.50 119 THR A O 1
ATOM 923 N N . LEU A 1 120 ? -3.084 -1.768 6.086 1.00 97.12 120 LEU A N 1
ATOM 924 C CA . LEU A 1 120 ? -2.660 -0.894 7.165 1.00 97.12 120 LEU A CA 1
ATOM 925 C C . LEU A 1 120 ? -2.527 -1.676 8.473 1.00 97.12 120 LEU A C 1
ATOM 927 O O . LEU A 1 120 ? -3.457 -2.370 8.891 1.00 97.12 120 LEU A O 1
ATOM 931 N N . ASN A 1 121 ? -1.383 -1.535 9.139 1.00 95.81 121 ASN A N 1
ATOM 932 C CA . ASN A 1 121 ? -1.168 -2.096 10.468 1.00 95.81 121 ASN A CA 1
ATOM 933 C C . ASN A 1 121 ? -1.559 -1.090 11.562 1.00 95.81 121 ASN A C 1
ATOM 935 O O . ASN A 1 121 ? -0.825 -0.128 11.806 1.00 95.81 121 ASN A O 1
ATOM 939 N N . MET A 1 122 ? -2.685 -1.324 12.249 1.00 94.31 122 MET A N 1
ATOM 940 C CA . MET A 1 122 ? -3.110 -0.472 13.368 1.00 94.31 122 MET A CA 1
ATOM 941 C C . MET A 1 122 ? -2.855 -1.083 14.742 1.00 94.31 122 MET A C 1
ATOM 943 O O . MET A 1 122 ? -3.059 -0.373 15.717 1.00 94.31 122 MET A O 1
ATOM 947 N N . GLU A 1 123 ? -2.373 -2.322 14.853 1.00 90.69 123 GLU A N 1
ATOM 948 C CA . GLU A 1 123 ? -2.331 -3.104 16.102 1.00 90.69 123 GLU A CA 1
ATOM 949 C C . GLU A 1 123 ? -1.828 -2.296 17.315 1.00 90.69 123 GLU A C 1
ATOM 951 O O . GLU A 1 123 ? -2.578 -1.998 18.243 1.00 90.69 123 GLU A O 1
ATOM 956 N N . ASN A 1 124 ? -0.589 -1.804 17.253 1.00 90.88 124 ASN A N 1
ATOM 957 C CA . ASN A 1 124 ? -0.003 -0.978 18.315 1.00 90.88 124 ASN A CA 1
ATOM 958 C C . ASN A 1 124 ? -0.639 0.419 18.412 1.00 90.88 124 ASN A C 1
ATOM 960 O O . ASN A 1 124 ? -0.648 1.049 19.472 1.00 90.88 124 ASN A O 1
ATOM 964 N N . ARG A 1 125 ? -1.189 0.925 17.306 1.00 93.00 125 ARG A N 1
ATOM 965 C CA . ARG A 1 125 ? -1.833 2.242 17.244 1.00 93.00 125 ARG A CA 1
ATOM 966 C C . ARG A 1 125 ? -3.162 2.249 17.977 1.00 93.00 125 ARG A C 1
ATOM 968 O O . ARG A 1 125 ? -3.480 3.277 18.574 1.00 93.00 125 ARG A O 1
ATOM 975 N N . LEU A 1 126 ? -3.858 1.112 18.033 1.00 93.00 126 LEU A N 1
ATOM 976 C CA . LEU A 1 126 ? -5.064 0.939 18.84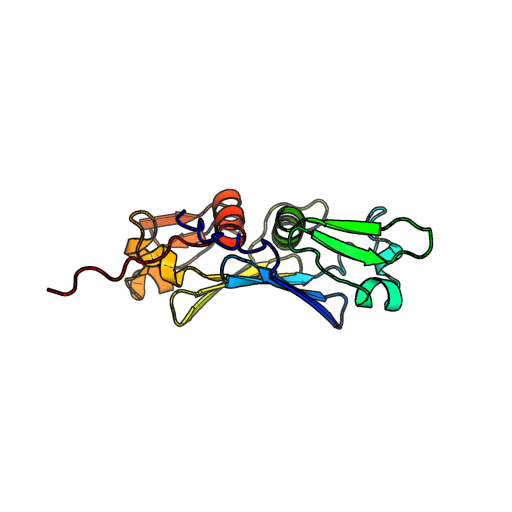0 1.00 93.00 126 LEU A CA 1
ATOM 977 C C . LEU A 1 126 ? -4.814 1.299 20.311 1.00 93.00 126 LEU A C 1
ATOM 979 O O . LEU A 1 126 ? -5.735 1.673 21.013 1.00 93.00 126 LEU A O 1
ATOM 983 N N . HIS A 1 127 ? -3.581 1.238 20.819 1.00 91.31 127 HIS A N 1
ATOM 984 C CA . HIS A 1 127 ? -3.271 1.607 22.207 1.00 91.31 127 HIS A CA 1
ATOM 985 C C . HIS A 1 127 ? -3.057 3.110 22.431 1.00 91.31 127 HIS A C 1
ATOM 987 O O . HIS A 1 127 ? -2.850 3.536 23.565 1.00 91.31 127 HIS A O 1
ATOM 993 N N . THR A 1 128 ? -3.108 3.921 21.378 1.00 91.88 128 THR A N 1
ATOM 994 C CA . THR A 1 128 ? -2.988 5.380 21.474 1.00 91.88 128 THR A CA 1
ATOM 995 C C . THR A 1 128 ? -4.354 6.032 21.662 1.00 91.88 128 THR A C 1
ATOM 997 O O . THR A 1 128 ? -5.363 5.491 21.226 1.00 91.88 128 THR A O 1
ATOM 1000 N N . ILE A 1 129 ? -4.381 7.234 22.245 1.00 91.88 129 ILE A N 1
ATOM 1001 C CA . ILE A 1 129 ? -5.626 7.969 22.533 1.00 91.88 129 ILE A CA 1
ATOM 1002 C C . ILE A 1 129 ? -6.494 8.150 21.277 1.00 91.88 129 ILE A C 1
ATOM 1004 O O . ILE A 1 129 ? -7.709 8.013 21.349 1.00 91.88 129 ILE A O 1
ATOM 1008 N N . ARG A 1 130 ? -5.884 8.440 20.118 1.00 94.75 130 ARG A N 1
ATOM 1009 C CA . ARG A 1 130 ? -6.627 8.720 18.879 1.00 94.75 130 ARG A CA 1
ATOM 1010 C C . ARG A 1 130 ? -7.320 7.483 18.307 1.00 94.75 130 ARG A C 1
ATOM 1012 O O . ARG A 1 130 ? -8.427 7.605 17.801 1.00 94.75 130 ARG A O 1
ATOM 1019 N N . TYR A 1 131 ? -6.688 6.311 18.396 1.00 95.44 131 TYR A N 1
ATOM 1020 C CA . TYR A 1 131 ? -7.205 5.082 17.781 1.00 95.44 131 TYR A CA 1
ATOM 1021 C C . TYR A 1 131 ? -7.716 4.057 18.803 1.00 95.44 131 TYR A C 1
ATOM 1023 O O . TYR A 1 131 ? -8.135 2.975 18.407 1.00 95.44 131 TYR A O 1
ATOM 1031 N N . SER A 1 132 ? -7.732 4.372 20.103 1.00 94.50 132 SER A N 1
ATOM 1032 C CA . SER A 1 132 ? -8.266 3.473 21.132 1.00 94.50 132 SER A CA 1
ATOM 1033 C C . SER A 1 132 ? -9.730 3.084 20.984 1.00 94.50 132 SER A C 1
ATOM 1035 O O . SER A 1 132 ? -10.033 1.949 21.354 1.00 94.50 132 SER A O 1
ATOM 1037 N N . PRO A 1 133 ? -10.623 3.910 20.403 1.00 95.12 133 PRO A N 1
ATOM 1038 C CA . PRO A 1 133 ? -11.980 3.453 20.119 1.00 95.12 133 PRO A CA 1
ATOM 1039 C C . PRO A 1 133 ? -12.029 2.267 19.147 1.00 95.12 133 PRO A C 1
ATOM 1041 O O . PRO A 1 133 ? -12.916 1.429 19.242 1.00 95.12 133 PRO A O 1
ATOM 1044 N N . LEU A 1 134 ? -11.034 2.124 18.263 1.00 94.88 134 LEU A N 1
ATOM 1045 C CA . LEU A 1 134 ? -10.958 1.015 17.306 1.00 94.88 134 LEU A CA 1
ATOM 1046 C C . LEU A 1 134 ? -10.611 -0.338 17.957 1.00 94.88 134 LEU A C 1
ATOM 1048 O O . LEU A 1 134 ? -10.581 -1.355 17.267 1.00 94.88 134 LEU A O 1
ATOM 1052 N N . LYS A 1 135 ? -10.341 -0.379 19.272 1.00 92.94 135 LYS A N 1
ATOM 1053 C CA . LYS A 1 135 ? -10.253 -1.643 20.024 1.00 92.94 135 LYS A CA 1
ATOM 1054 C C . LYS A 1 135 ? -11.606 -2.333 20.155 1.00 92.94 135 LYS A C 1
ATOM 1056 O O . LYS A 1 135 ? -11.641 -3.544 20.356 1.00 92.94 135 LYS A O 1
ATOM 1061 N N . GLU A 1 136 ? -12.695 -1.573 20.094 1.00 93.69 136 GLU A N 1
ATOM 1062 C CA . GLU A 1 136 ? -14.043 -2.121 20.127 1.00 93.69 136 GLU A CA 1
ATOM 1063 C C . GLU A 1 136 ? -14.352 -2.752 18.763 1.00 93.69 136 GLU A C 1
ATOM 1065 O O . GLU A 1 136 ? -14.350 -2.042 17.751 1.00 93.69 136 GLU A O 1
ATOM 1070 N N . PRO A 1 137 ? -14.618 -4.073 18.693 1.00 91.00 137 PRO A N 1
ATOM 1071 C CA . PRO A 1 137 ? -14.818 -4.747 17.415 1.00 91.00 137 PRO A CA 1
ATOM 1072 C C . PRO A 1 137 ? -15.962 -4.146 16.601 1.00 91.00 137 PRO A C 1
ATOM 1074 O O . PRO A 1 137 ? -15.837 -4.018 15.391 1.00 91.00 137 PRO A O 1
ATOM 1077 N N . GLU A 1 138 ? -17.050 -3.726 17.249 1.00 92.69 138 GLU A N 1
ATOM 1078 C CA . GLU A 1 138 ? -18.196 -3.103 16.577 1.00 92.69 138 GLU A CA 1
ATOM 1079 C C . GLU A 1 138 ? -17.810 -1.784 15.892 1.00 92.69 138 GLU A C 1
ATOM 1081 O O . GLU A 1 138 ? -18.211 -1.540 14.755 1.00 92.69 138 GLU A O 1
ATOM 1086 N N . VAL A 1 139 ? -16.958 -0.973 16.531 1.00 94.69 139 VAL A N 1
ATOM 1087 C CA . VAL A 1 139 ? -16.451 0.280 15.955 1.00 94.69 139 VAL A CA 1
ATOM 1088 C C . VAL A 1 139 ? -15.519 -0.013 14.784 1.00 94.69 139 VAL A C 1
ATOM 1090 O O . VAL A 1 139 ? -15.690 0.568 13.714 1.00 94.69 139 VAL A O 1
ATOM 1093 N N . LEU A 1 140 ? -14.571 -0.944 14.933 1.00 93.62 140 LEU A N 1
ATOM 1094 C CA . LEU A 1 140 ? -13.662 -1.316 13.842 1.00 93.62 140 LEU A CA 1
ATOM 1095 C C . LEU A 1 140 ? -14.424 -1.880 12.630 1.00 93.62 140 LEU A C 1
ATOM 1097 O O . LEU A 1 140 ? -14.102 -1.551 11.490 1.00 93.62 140 LEU A O 1
ATOM 1101 N N . GLN A 1 141 ? -15.449 -2.700 12.879 1.00 92.88 141 GLN A N 1
ATOM 1102 C CA . GLN A 1 141 ? -16.294 -3.298 11.842 1.00 92.88 141 GLN A CA 1
ATOM 1103 C C . GLN A 1 141 ? -17.231 -2.288 11.169 1.00 92.88 141 GLN A C 1
ATOM 1105 O O . GLN A 1 141 ? -17.677 -2.529 10.051 1.00 92.88 141 GLN A O 1
ATOM 1110 N N . SER A 1 142 ? -17.495 -1.142 11.803 1.00 95.06 142 SER A N 1
ATOM 1111 C CA . SER A 1 142 ? -18.307 -0.062 11.224 1.00 95.06 142 SER A CA 1
ATOM 1112 C C . SER A 1 142 ? -17.595 0.745 10.131 1.00 95.06 142 SER A C 1
ATOM 1114 O O . SER A 1 142 ? -18.180 1.693 9.603 1.00 95.06 142 SER A O 1
ATOM 1116 N N . VAL A 1 143 ? -16.337 0.410 9.810 1.00 96.75 143 VAL A N 1
ATOM 1117 C CA . VAL A 1 143 ? -15.530 1.185 8.867 1.00 96.75 143 VAL A CA 1
ATOM 1118 C C . VAL A 1 143 ? -16.233 1.357 7.522 1.00 96.75 143 VAL A C 1
ATOM 1120 O O . VAL A 1 143 ? -16.759 0.416 6.928 1.00 96.75 143 VAL A O 1
ATOM 1123 N N . SER A 1 144 ? -16.214 2.584 7.024 1.00 96.44 144 SER A N 1
ATOM 1124 C CA . SER A 1 144 ? -16.784 2.977 5.741 1.00 96.44 144 SER A CA 1
ATOM 1125 C C . SER A 1 144 ? -15.915 4.047 5.082 1.00 96.44 144 SER A C 1
ATOM 1127 O O . SER A 1 144 ? -14.964 4.548 5.684 1.00 96.44 144 SER A O 1
ATOM 1129 N N . THR A 1 145 ? -16.205 4.373 3.824 1.00 97.31 145 THR A N 1
ATOM 1130 C CA . THR A 1 145 ? -15.494 5.411 3.072 1.00 97.31 145 THR A CA 1
ATOM 1131 C C . THR A 1 145 ? -16.428 6.158 2.139 1.00 97.31 145 THR A C 1
ATOM 1133 O O . THR A 1 145 ? -17.389 5.589 1.622 1.00 97.31 145 THR A O 1
ATOM 1136 N N . ASP A 1 146 ? -16.118 7.431 1.917 1.00 95.81 146 ASP A N 1
ATOM 1137 C CA . ASP A 1 146 ? -16.688 8.279 0.866 1.00 95.81 146 ASP A CA 1
ATOM 1138 C C . ASP A 1 146 ? -15.879 8.214 -0.446 1.00 95.81 146 ASP A C 1
ATOM 1140 O O . ASP A 1 146 ? -16.203 8.900 -1.414 1.00 95.81 146 ASP A O 1
ATOM 1144 N N . GLY A 1 147 ? -14.831 7.387 -0.484 1.00 95.44 147 GLY A N 1
ATOM 1145 C CA . GLY A 1 147 ? -13.855 7.303 -1.563 1.00 95.44 147 GLY A CA 1
ATOM 1146 C C . GLY A 1 147 ? -12.547 8.037 -1.266 1.00 95.44 147 GLY A C 1
ATOM 1147 O O . GLY A 1 147 ? -11.539 7.727 -1.892 1.00 95.44 147 GLY A O 1
ATOM 1148 N N . GLU A 1 148 ? -12.499 8.948 -0.300 1.00 94.75 148 GLU A N 1
ATOM 1149 C CA . GLU A 1 148 ? -11.287 9.712 0.026 1.00 94.75 148 GLU A CA 1
ATOM 1150 C C . GLU A 1 148 ? -10.804 9.450 1.455 1.00 94.75 148 GLU A C 1
ATOM 1152 O O . GLU A 1 148 ? -9.603 9.282 1.683 1.00 94.75 148 GLU A O 1
ATOM 1157 N N . ASN A 1 149 ? -11.741 9.363 2.398 1.00 96.12 149 ASN A N 1
ATOM 1158 C CA . ASN A 1 149 ? -11.496 9.257 3.832 1.00 96.12 149 ASN A CA 1
ATOM 1159 C C . ASN A 1 149 ? -12.098 7.967 4.399 1.00 96.12 149 ASN A C 1
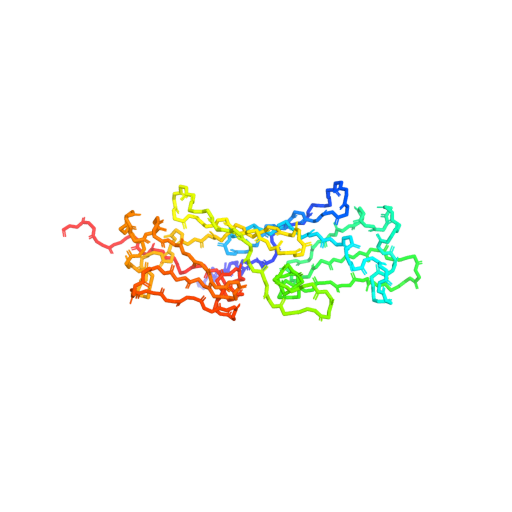ATOM 1161 O O . ASN A 1 149 ? -12.955 7.327 3.779 1.00 96.12 149 ASN A O 1
ATOM 1165 N N . LEU A 1 150 ? -11.653 7.582 5.593 1.00 97.38 150 LEU A N 1
ATOM 1166 C CA . LEU A 1 150 ? -12.202 6.454 6.343 1.00 97.38 150 LEU A CA 1
ATOM 1167 C C . LEU A 1 150 ? -13.026 6.981 7.511 1.00 97.38 150 LEU A C 1
ATOM 1169 O O . LEU A 1 150 ? -12.565 7.854 8.245 1.00 97.38 150 LEU A O 1
ATOM 1173 N N . PHE A 1 151 ? -14.191 6.385 7.733 1.00 97.88 151 PHE A N 1
ATOM 1174 C CA . PHE A 1 151 ? -15.098 6.734 8.822 1.00 97.88 151 PHE A CA 1
ATOM 1175 C C . PHE A 1 151 ? -15.419 5.502 9.656 1.00 97.88 151 PHE A C 1
ATOM 1177 O O . PHE A 1 151 ? -15.791 4.465 9.109 1.00 97.88 151 PHE A O 1
ATOM 1184 N N . PHE A 1 152 ? -15.315 5.629 10.974 1.00 96.88 152 PHE A N 1
ATOM 1185 C CA . PHE A 1 152 ? -15.702 4.605 11.946 1.00 96.88 152 PHE A CA 1
ATOM 1186 C C . PHE A 1 152 ? -16.884 5.140 12.755 1.00 96.88 152 PHE A C 1
ATOM 1188 O O . PHE A 1 152 ? -16.715 5.684 13.853 1.00 96.88 152 PHE A O 1
ATOM 1195 N N . GLY A 1 153 ? -18.070 5.084 12.144 1.00 90.94 153 GLY A N 1
ATOM 1196 C CA . GLY A 1 153 ? -19.247 5.815 12.613 1.00 90.94 153 GLY A CA 1
ATOM 1197 C C . GLY A 1 153 ? -18.947 7.306 12.805 1.00 90.94 153 GLY A C 1
ATOM 1198 O O . GLY A 1 153 ? -18.201 7.905 12.032 1.00 90.94 153 GLY A O 1
ATOM 1199 N N . ASP A 1 154 ? -19.468 7.880 13.888 1.00 90.56 154 ASP A N 1
ATOM 1200 C CA . ASP A 1 154 ? -19.215 9.275 14.277 1.00 90.56 154 ASP A CA 1
ATOM 1201 C C . ASP A 1 154 ? -17.986 9.433 15.198 1.00 90.56 154 ASP A C 1
ATOM 1203 O O . ASP A 1 154 ? -17.733 10.509 15.742 1.00 90.56 154 ASP A O 1
ATOM 1207 N N . VAL A 1 155 ? -17.230 8.351 15.421 1.00 94.81 155 VAL A N 1
ATOM 1208 C CA . VAL A 1 155 ? -16.190 8.289 16.460 1.00 94.81 155 VAL A CA 1
ATOM 1209 C C . VAL A 1 155 ? -14.831 8.741 15.938 1.00 94.81 155 VAL A C 1
ATOM 1211 O O . VAL A 1 155 ? -14.086 9.425 16.643 1.00 94.81 155 VAL A O 1
ATOM 1214 N N . LEU A 1 156 ? -14.486 8.338 14.715 1.00 96.38 156 LEU A N 1
ATOM 1215 C CA . LEU A 1 156 ? -13.177 8.599 14.130 1.00 96.38 156 LEU A CA 1
ATOM 1216 C C . LEU A 1 156 ? -13.278 8.776 12.614 1.00 96.38 156 LEU A C 1
ATOM 1218 O O . LEU A 1 156 ? -13.921 7.988 11.925 1.00 96.38 156 LEU A O 1
ATOM 1222 N N . ASN A 1 157 ? -12.558 9.779 12.118 1.00 97.25 157 ASN A N 1
ATOM 1223 C CA . ASN A 1 157 ? -12.253 9.990 10.708 1.00 97.25 157 ASN A CA 1
ATOM 1224 C C . ASN A 1 157 ? -10.727 9.913 10.525 1.00 97.25 157 ASN A C 1
ATOM 1226 O O . ASN A 1 157 ? -9.993 10.487 11.337 1.00 97.25 157 ASN A O 1
ATOM 1230 N N . ILE A 1 158 ? -10.282 9.213 9.480 1.00 97.31 158 ILE A N 1
ATOM 1231 C CA . ILE A 1 158 ? -8.898 9.214 8.996 1.00 97.31 158 ILE A CA 1
ATOM 1232 C C . ILE A 1 158 ? -8.887 9.749 7.560 1.00 97.31 158 ILE A C 1
ATOM 1234 O O . ILE A 1 158 ? -9.446 9.118 6.658 1.00 97.31 158 ILE A O 1
ATOM 1238 N N . ASP A 1 159 ? -8.209 10.877 7.348 1.00 96.69 159 ASP A N 1
ATOM 1239 C CA . ASP A 1 159 ? -8.035 11.460 6.016 1.00 96.69 159 ASP A CA 1
ATOM 1240 C C . ASP A 1 159 ? -6.871 10.821 5.233 1.00 96.69 159 ASP A C 1
ATOM 1242 O O . ASP A 1 159 ? -6.098 10.006 5.749 1.00 96.69 159 ASP A O 1
ATOM 1246 N N . ALA A 1 160 ? -6.728 11.183 3.957 1.00 93.62 160 ALA A N 1
ATOM 1247 C CA . ALA A 1 160 ? -5.704 10.614 3.079 1.00 93.62 160 ALA A CA 1
ATOM 1248 C C . ALA A 1 160 ? -4.251 10.898 3.527 1.00 93.62 160 ALA A C 1
ATOM 1250 O O . ALA A 1 160 ? -3.354 10.074 3.292 1.00 93.62 160 ALA A O 1
ATOM 1251 N N . GLU A 1 161 ? -3.986 12.045 4.159 1.00 95.69 161 GLU A N 1
ATOM 1252 C CA . GLU A 1 161 ? -2.645 12.388 4.648 1.00 95.69 161 GLU A CA 1
ATOM 1253 C C . GLU A 1 161 ? -2.339 11.617 5.933 1.00 95.69 161 GLU A C 1
ATOM 1255 O O . GLU A 1 161 ? -1.255 11.046 6.077 1.00 95.69 161 GLU A O 1
ATOM 1260 N N . GLU A 1 162 ? -3.305 11.518 6.842 1.00 96.81 162 GLU A N 1
ATOM 1261 C CA . GLU A 1 162 ? -3.217 10.679 8.029 1.00 96.81 162 GLU A CA 1
ATOM 1262 C C . GLU A 1 162 ? -3.005 9.210 7.654 1.00 96.81 162 GLU A C 1
ATOM 1264 O O . GLU A 1 162 ? -2.112 8.568 8.202 1.00 96.81 162 GLU A O 1
ATOM 1269 N N . LEU A 1 163 ? -3.731 8.696 6.664 1.00 96.56 163 LEU A N 1
ATOM 1270 C CA . LEU A 1 163 ? -3.557 7.342 6.142 1.00 96.56 163 LEU A CA 1
ATOM 1271 C C . LEU A 1 163 ? -2.154 7.119 5.567 1.00 96.56 163 LEU A C 1
ATOM 1273 O O . LEU A 1 163 ? -1.518 6.102 5.856 1.00 96.56 163 LEU A O 1
ATOM 1277 N N . THR A 1 164 ? -1.630 8.090 4.816 1.00 96.62 164 THR A N 1
ATOM 1278 C CA . THR A 1 164 ? -0.246 8.050 4.321 1.00 96.62 164 THR A CA 1
ATOM 1279 C C . THR A 1 164 ? 0.748 8.004 5.483 1.00 96.62 164 THR A C 1
ATOM 1281 O O . THR A 1 164 ? 1.683 7.199 5.484 1.00 96.62 164 THR A O 1
ATOM 1284 N N . ASN A 1 165 ? 0.529 8.820 6.513 1.00 96.50 165 ASN A N 1
ATOM 1285 C CA . ASN A 1 165 ? 1.375 8.838 7.702 1.00 96.50 165 ASN A CA 1
ATOM 1286 C C . ASN A 1 165 ? 1.281 7.533 8.500 1.00 96.50 165 ASN A C 1
ATOM 1288 O O . ASN A 1 165 ? 2.307 7.040 8.972 1.00 96.50 165 ASN A O 1
ATOM 1292 N N . LEU A 1 166 ? 0.094 6.939 8.615 1.00 96.56 166 LEU A N 1
ATOM 1293 C CA . LEU A 1 166 ? -0.125 5.645 9.257 1.00 96.56 166 LEU A CA 1
ATOM 1294 C C . LEU A 1 166 ? 0.611 4.519 8.525 1.00 96.56 166 LEU A C 1
ATOM 1296 O O . LEU A 1 166 ? 1.234 3.682 9.182 1.00 96.56 166 LEU A O 1
ATOM 1300 N N . ALA A 1 167 ? 0.597 4.537 7.189 1.00 97.25 167 ALA A N 1
ATOM 1301 C CA . ALA A 1 167 ? 1.288 3.553 6.362 1.00 97.25 167 ALA A CA 1
ATOM 1302 C C . ALA A 1 167 ? 2.816 3.637 6.498 1.00 97.25 167 ALA A C 1
ATOM 1304 O O . ALA A 1 167 ? 3.486 2.608 6.479 1.00 97.25 167 ALA A O 1
ATOM 1305 N N . LEU A 1 168 ? 3.382 4.836 6.654 1.00 96.44 168 LEU A N 1
ATOM 1306 C CA . LEU A 1 168 ? 4.838 5.039 6.626 1.00 96.44 168 LEU A CA 1
ATOM 1307 C C . LEU A 1 168 ? 5.486 5.103 8.008 1.00 96.44 168 LEU A C 1
ATOM 1309 O O . LEU A 1 168 ? 6.657 4.765 8.161 1.00 96.44 168 LEU A O 1
ATOM 1313 N N . THR A 1 169 ? 4.749 5.553 9.019 1.00 94.31 169 THR A N 1
ATOM 1314 C CA . THR A 1 169 ? 5.319 5.789 10.345 1.00 94.31 169 THR A CA 1
ATOM 1315 C C . THR A 1 169 ? 5.320 4.495 11.143 1.00 94.31 169 THR A C 1
ATOM 1317 O O . THR A 1 169 ? 4.303 3.801 11.222 1.00 94.31 169 THR A O 1
ATOM 1320 N N . VAL A 1 170 ? 6.434 4.191 11.803 1.00 91.94 170 VAL A N 1
ATOM 1321 C CA . VAL A 1 170 ? 6.499 3.085 12.762 1.00 91.94 170 VAL A CA 1
ATOM 1322 C C . VAL A 1 170 ? 5.514 3.360 13.904 1.00 91.94 170 VAL A C 1
ATOM 1324 O O . VAL A 1 170 ? 5.517 4.463 14.461 1.00 91.94 170 VAL A O 1
ATOM 1327 N N . PRO A 1 171 ? 4.613 2.424 14.243 1.00 87.62 171 PRO A N 1
ATOM 1328 C CA . PRO A 1 171 ? 3.705 2.636 15.356 1.00 87.62 171 PRO A CA 1
ATOM 1329 C C . PR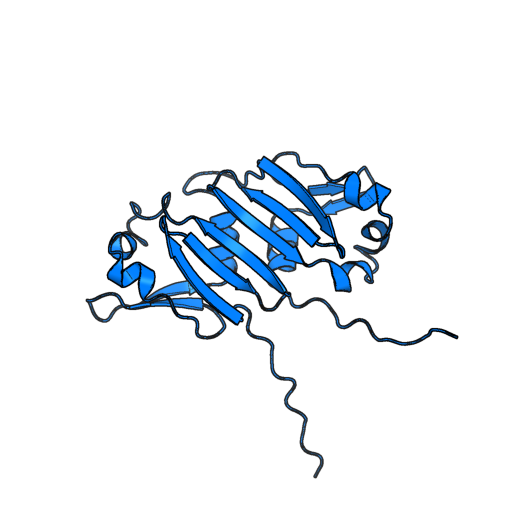O A 1 171 ? 4.485 2.725 16.678 1.00 87.62 171 PRO A C 1
ATOM 1331 O O . PRO A 1 171 ? 5.526 2.081 16.823 1.00 87.62 171 PRO A O 1
ATOM 1334 N N . PRO A 1 172 ? 4.003 3.507 17.659 1.00 84.12 172 PRO A N 1
ATOM 1335 C CA . PRO A 1 172 ? 4.673 3.606 18.948 1.00 84.12 172 PRO A CA 1
ATOM 1336 C C . PRO A 1 172 ? 4.748 2.227 19.610 1.00 84.12 172 PRO A C 1
ATOM 1338 O O . PRO A 1 172 ? 3.790 1.456 19.555 1.00 84.12 172 PRO A O 1
ATOM 1341 N N . ALA A 1 173 ? 5.877 1.925 20.253 1.00 78.75 173 ALA A N 1
ATOM 1342 C CA . ALA A 1 173 ? 6.000 0.707 21.042 1.00 78.75 173 ALA A CA 1
ATOM 1343 C C . ALA A 1 173 ? 4.966 0.732 22.176 1.00 78.75 173 ALA A C 1
ATOM 1345 O O . ALA A 1 173 ? 4.911 1.690 22.956 1.00 78.75 173 ALA A O 1
ATOM 1346 N N . VAL A 1 174 ? 4.160 -0.324 22.284 1.00 70.88 174 VAL A N 1
ATOM 1347 C CA . VAL A 1 174 ? 3.310 -0.519 23.456 1.00 70.88 174 VAL A CA 1
ATOM 1348 C C . VAL A 1 174 ? 4.251 -0.822 24.616 1.00 70.88 174 VAL A C 1
ATOM 1350 O O . VAL A 1 174 ? 4.927 -1.848 24.630 1.00 70.88 174 VAL A O 1
ATOM 1353 N N . LYS A 1 175 ? 4.360 0.098 25.578 1.00 60.16 175 LYS A N 1
ATOM 1354 C CA . LYS A 1 175 ? 5.031 -0.214 26.840 1.00 60.16 175 LYS A CA 1
ATOM 1355 C C . LYS A 1 175 ? 4.152 -1.241 27.551 1.00 60.16 175 LYS A C 1
ATOM 1357 O O . LYS A 1 175 ? 3.085 -0.884 28.035 1.00 60.16 175 LYS A O 1
ATOM 1362 N N . GLU A 1 176 ? 4.579 -2.497 27.602 1.00 48.56 176 GLU A N 1
ATOM 1363 C CA . GLU A 1 176 ? 4.019 -3.479 28.533 1.00 48.56 176 GLU A CA 1
ATOM 1364 C C . GLU A 1 176 ? 4.337 -3.024 29.965 1.00 48.56 176 GLU A C 1
ATOM 1366 O O . GLU A 1 176 ? 5.384 -3.360 30.499 1.00 48.56 176 GLU A O 1
ATOM 1371 N N . ASN A 1 177 ? 3.492 -2.169 30.542 1.00 44.47 177 ASN A N 1
ATOM 1372 C CA . ASN A 1 177 ? 3.386 -1.801 31.960 1.00 44.47 177 ASN A CA 1
ATOM 1373 C C . ASN A 1 177 ? 2.026 -1.071 32.055 1.00 44.47 177 ASN A C 1
ATOM 1375 O O . ASN A 1 177 ? 1.842 -0.081 31.359 1.00 44.47 177 ASN A O 1
ATOM 1379 N N . GLU A 1 178 ? 0.997 -1.479 32.793 1.00 41.09 178 GLU A N 1
ATOM 1380 C CA . GLU A 1 178 ? 0.941 -2.196 34.062 1.00 41.09 178 GLU A CA 1
ATOM 1381 C C . GLU A 1 178 ? -0.302 -3.106 34.061 1.00 41.09 178 GLU A C 1
ATOM 1383 O O . GLU A 1 178 ? -1.435 -2.637 34.115 1.00 41.09 178 GLU A O 1
ATOM 1388 N N . ALA A 1 179 ? -0.100 -4.422 34.007 1.00 39.59 179 ALA A N 1
ATOM 1389 C CA . ALA A 1 179 ? -1.068 -5.358 34.561 1.00 39.59 179 ALA A CA 1
ATOM 1390 C C . ALA A 1 179 ? -0.702 -5.556 36.036 1.00 39.59 179 ALA A C 1
ATOM 1392 O O . ALA A 1 179 ? 0.066 -6.463 36.361 1.00 39.59 179 ALA A O 1
ATOM 1393 N N . LYS A 1 180 ? -1.197 -4.670 36.904 1.00 34.09 180 LYS A N 1
ATOM 1394 C CA . LYS A 1 180 ? -1.415 -4.924 38.333 1.00 34.09 180 LYS A CA 1
ATOM 1395 C C . LYS A 1 180 ? -2.599 -4.116 38.830 1.00 34.09 180 LYS A C 1
ATOM 1397 O O . LYS A 1 180 ? -2.642 -2.909 38.522 1.00 34.09 180 LYS A O 1
#

Foldseek 3Di:
DDPDPPPPPQFQWPWWAQDPQLWIWTQGSQRKIKTFHCNLPCPPPLNVQCVPVQQSRQWTDPRFWTWTDRPPPDIRIAGSLRRLVCQQAGVPGHGFWDDWDQDPQRWIWTQTPSRMIMTFHCNLVCPDPQNVVCVPVQQVRCWDDPGAWIDSDVRDIQGSVNSSCRSRPHRDDDPPDDPD

Sequence (180 aa):
MAGKKQEKDIPMIQTVTPLDHYRLHIELGSGSVLELNMENRLRTNRYCDLNSDAVFRSAVTDGTKIIFATGDNDELEIFAREAVGMAMKAPGESVCILHIQPLENGRLRLEMKSGSTLTLNMENRLHTIRYSPLKEPEVLQSVSTDGENLFFGDVLNIDAEELTNLALTVPPAVKENEAK

Radius of gyration: 18.06 Å; chains: 1; bounding box: 51×23×59 Å

Secondary structure (DSSP, 8-state):
--------PPPSEEEEEEETTTEEEEEETTS-EEEEE-TTTTTSTTTGGGGSHHHHTT-EE-SSEEEEE-TTSPEEEEEHHHHHHHHHB-TT--B-EEEEEE-GGGEEEEEETTS-EEEEE-GGGGGSTTTGGGGSHHHHHTEEESSSSEEETTTEEE-HHHHHHHHHSPPPP-------